Protein AF-A0A7W0UXN9-F1 (afdb_monomer)

Secondary structure (DSSP, 8-state):
-----EEETTEEEEE-TT--SSSB-PPP-S-TT----EEE-HHHHHHHHHSHHHHHHHHHHHHHHHHHHHHHHHHHHHH--

Foldseek 3Di:
DDPPQDDAPNATEDADPPDDDLWDWDAQDQDPPDATYIYHHPVSVVVCVVVVVVCNVVVNVVRVVRVVNNVVVNVVVVVVD

Solvent-accessible surface area (backbone atoms only — not comparable to full-atom values): 4971 Å² total; per-residue (Å²): 132,86,80,71,80,43,68,55,94,93,28,47,45,44,78,35,83,86,64,87,57,75,70,41,62,78,79,71,69,90,57,87,82,68,70,80,42,42,37,23,29,67,69,43,52,53,54,41,69,73,46,41,83,76,48,42,66,58,52,47,51,52,55,49,53,47,52,54,50,33,52,48,55,53,49,56,49,67,75,75,110

pLDDT: mean 86.24, std 12.92, range [35.75, 94.81]

Nearest PDB structures (foldseek):
  8h6k-assembly1_4J  TM=2.592E-01  e=3.329E+00  Homo sapiens

Mean predicted aligned error: 5.61 Å

Structure (mmCIF, N/CA/C/O backbone):
data_AF-A0A7W0UXN9-F1
#
_entry.id   AF-A0A7W0UXN9-F1
#
loop_
_atom_site.group_PDB
_atom_site.id
_atom_site.type_symbol
_atom_site.label_atom_id
_atom_site.label_alt_id
_atom_site.label_comp_id
_atom_site.label_asym_id
_atom_site.label_entity_id
_atom_site.label_seq_id
_atom_site.pdbx_PDB_ins_code
_atom_site.Cartn_x
_atom_site.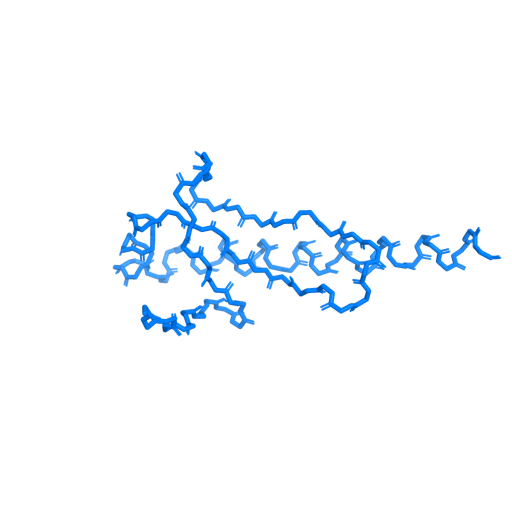Cartn_y
_atom_site.Cartn_z
_atom_site.occupancy
_atom_site.B_iso_or_equiv
_atom_site.auth_seq_id
_atom_site.auth_comp_id
_atom_site.auth_asym_id
_atom_site.auth_atom_id
_atom_site.pdbx_PDB_model_num
ATOM 1 N N . MET A 1 1 ? -22.265 2.532 -4.810 1.00 35.75 1 MET A N 1
ATOM 2 C CA . MET A 1 1 ? -21.262 2.411 -3.734 1.00 35.75 1 MET A CA 1
ATOM 3 C C . MET A 1 1 ? -20.261 3.530 -3.951 1.00 35.75 1 MET A C 1
ATOM 5 O O . MET A 1 1 ? -19.701 3.609 -5.035 1.00 35.75 1 MET A O 1
ATOM 9 N N . ASN A 1 2 ? -20.172 4.478 -3.016 1.00 36.19 2 ASN A N 1
ATOM 10 C CA . ASN A 1 2 ? -19.254 5.612 -3.123 1.00 36.19 2 ASN A CA 1
ATOM 11 C C . ASN A 1 2 ? -17.833 5.098 -2.875 1.00 36.19 2 ASN A C 1
ATOM 13 O O . ASN A 1 2 ? -17.448 4.922 -1.723 1.00 36.19 2 ASN A O 1
ATOM 17 N N . ASN A 1 3 ? -17.069 4.856 -3.941 1.00 43.03 3 ASN A N 1
ATOM 18 C CA . ASN A 1 3 ? -15.618 4.708 -3.855 1.00 43.03 3 ASN A CA 1
ATOM 19 C C . ASN A 1 3 ? -15.027 6.078 -3.492 1.00 43.03 3 ASN A C 1
ATOM 21 O O . ASN A 1 3 ? -14.548 6.808 -4.358 1.00 43.03 3 ASN A O 1
ATOM 25 N N . GLN A 1 4 ? -15.106 6.470 -2.218 1.00 50.75 4 GLN A N 1
ATOM 26 C CA . GLN A 1 4 ? -14.191 7.476 -1.694 1.00 50.75 4 GLN A CA 1
ATOM 27 C C . GLN A 1 4 ? -12.798 6.862 -1.793 1.00 50.75 4 GLN A C 1
ATOM 29 O O . GLN A 1 4 ? -12.456 5.981 -1.011 1.00 50.75 4 GLN A O 1
ATOM 34 N N . LEU A 1 5 ? -12.038 7.281 -2.806 1.00 58.78 5 LEU A N 1
ATOM 35 C CA . LEU A 1 5 ? -10.620 6.969 -2.933 1.00 58.78 5 LEU A CA 1
ATOM 36 C C . LEU A 1 5 ? -9.922 7.558 -1.707 1.00 58.78 5 LEU A C 1
ATOM 38 O O . LEU A 1 5 ? -9.667 8.759 -1.632 1.00 58.78 5 LEU A O 1
ATOM 42 N N . MET A 1 6 ? -9.728 6.711 -0.705 1.00 81.56 6 MET A N 1
ATOM 43 C CA . MET A 1 6 ? -8.940 7.015 0.473 1.00 81.56 6 MET A CA 1
ATOM 44 C C . MET A 1 6 ? -7.478 6.879 0.050 1.00 81.56 6 MET A C 1
ATOM 46 O O . MET A 1 6 ? -7.122 5.929 -0.640 1.00 81.56 6 MET A O 1
ATOM 50 N N . GLU A 1 7 ? -6.648 7.861 0.375 1.00 90.81 7 GLU A N 1
ATOM 51 C CA . GLU A 1 7 ? -5.241 7.879 -0.022 1.00 90.81 7 GLU A CA 1
ATOM 52 C C . GLU A 1 7 ? -4.382 8.062 1.223 1.00 90.81 7 GLU A C 1
ATOM 54 O O . GLU A 1 7 ? -4.647 8.947 2.042 1.00 90.81 7 GLU A O 1
ATOM 59 N N . TRP A 1 8 ? -3.353 7.230 1.364 1.00 91.62 8 TRP A N 1
ATOM 60 C CA . TRP A 1 8 ? -2.371 7.320 2.437 1.00 91.62 8 TRP A CA 1
ATOM 61 C C . TRP A 1 8 ? -0.983 7.458 1.834 1.00 91.62 8 TRP A C 1
ATOM 63 O O . TRP A 1 8 ? -0.574 6.646 1.010 1.00 91.62 8 TRP A O 1
ATOM 73 N N . CYS A 1 9 ? -0.246 8.487 2.249 1.00 90.44 9 CYS A N 1
ATOM 74 C CA . CYS A 1 9 ? 1.127 8.725 1.787 1.00 90.44 9 CYS A CA 1
ATOM 75 C C . CYS A 1 9 ? 1.259 8.789 0.246 1.00 90.44 9 CYS A C 1
ATOM 77 O O . CYS A 1 9 ? 2.254 8.333 -0.318 1.00 90.44 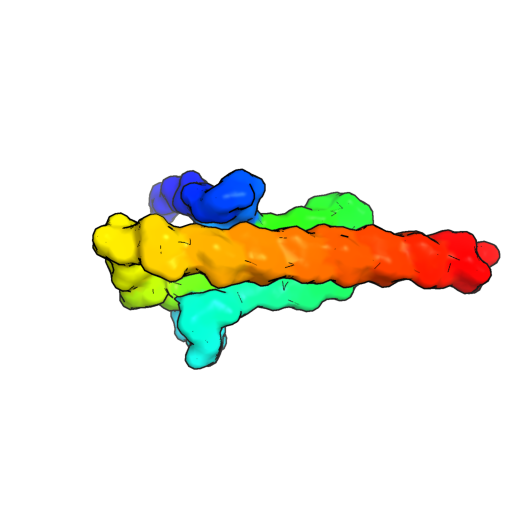9 CYS A O 1
ATOM 79 N N . GLY A 1 10 ? 0.247 9.320 -0.453 1.00 89.81 10 GLY A N 1
ATOM 80 C CA . GLY A 1 10 ? 0.243 9.388 -1.920 1.00 89.81 10 GLY A CA 1
ATOM 81 C C . 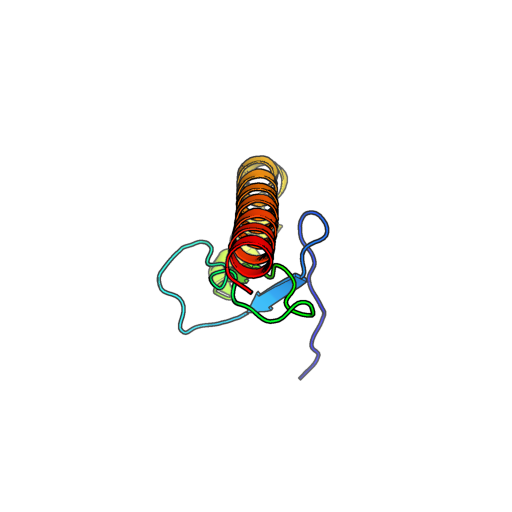GLY A 1 10 ? -0.064 8.061 -2.623 1.00 89.81 10 GLY A C 1
ATOM 82 O O . GLY A 1 10 ? 0.219 7.926 -3.813 1.00 89.81 10 GLY A O 1
ATOM 83 N N . VAL A 1 11 ? -0.573 7.060 -1.897 1.00 93.69 11 VAL A N 1
ATOM 84 C CA . VAL A 1 11 ? -0.916 5.732 -2.417 1.00 93.69 11 VAL A CA 1
ATOM 85 C C . VAL A 1 11 ? -2.401 5.450 -2.165 1.00 93.69 11 VAL A C 1
ATOM 87 O O . VAL A 1 11 ? -2.872 5.635 -1.037 1.00 93.69 11 VAL A O 1
ATOM 90 N N . PRO A 1 12 ? -3.156 5.008 -3.187 1.00 93.50 12 PRO A N 1
ATOM 91 C CA . PRO A 1 12 ? -4.566 4.678 -3.035 1.00 93.50 12 PRO A CA 1
ATOM 92 C C . PRO A 1 12 ? -4.765 3.507 -2.071 1.00 93.50 12 PRO A C 1
ATOM 94 O O . PRO A 1 12 ? -3.967 2.572 -2.028 1.00 93.50 12 PRO A O 1
ATOM 97 N N . VAL A 1 13 ? -5.856 3.565 -1.318 1.00 92.62 13 VAL A N 1
ATOM 98 C CA . VAL A 1 13 ? -6.273 2.556 -0.348 1.00 92.62 13 VAL A CA 1
ATOM 99 C C . VAL A 1 13 ? -7.553 1.902 -0.846 1.00 92.62 13 VAL A C 1
ATOM 101 O O . VAL A 1 13 ? -8.542 2.573 -1.153 1.00 92.62 13 VAL A O 1
ATOM 104 N N . VAL A 1 14 ? -7.529 0.580 -0.909 1.00 91.94 14 VAL A N 1
ATOM 105 C CA . VAL A 1 14 ? -8.632 -0.277 -1.322 1.00 91.94 14 VAL A CA 1
ATOM 106 C C . VAL A 1 14 ? -9.084 -1.088 -0.119 1.00 91.94 14 VAL A C 1
ATOM 108 O O . VAL A 1 14 ? -8.280 -1.738 0.550 1.00 91.94 14 VAL A O 1
ATOM 111 N N . ILE A 1 15 ? -10.387 -1.034 0.151 1.00 90.75 15 ILE A N 1
ATOM 112 C CA . ILE A 1 15 ? -11.004 -1.864 1.178 1.00 90.75 15 ILE A CA 1
ATOM 113 C C . ILE A 1 15 ? -11.249 -3.250 0.591 1.00 90.75 15 ILE A C 1
ATOM 115 O O . ILE A 1 15 ? -12.026 -3.393 -0.353 1.00 90.75 15 ILE A O 1
ATOM 119 N N . ASP A 1 16 ? -10.588 -4.249 1.157 1.00 89.94 16 ASP A N 1
ATOM 120 C CA . ASP A 1 16 ? -10.661 -5.641 0.740 1.00 89.94 16 ASP A CA 1
ATOM 121 C C . ASP A 1 16 ? -10.789 -6.521 1.993 1.00 89.94 16 ASP A C 1
ATOM 123 O O . ASP A 1 16 ? -9.922 -6.523 2.865 1.00 89.94 16 ASP A O 1
ATOM 127 N N . GLU A 1 17 ? -11.917 -7.220 2.126 1.00 87.25 17 GLU A N 1
ATOM 128 C CA . GLU A 1 17 ? -12.194 -8.109 3.264 1.00 87.25 17 GLU A CA 1
ATOM 129 C C . GLU A 1 17 ? -11.515 -9.481 3.126 1.00 87.25 17 GLU A C 1
ATOM 131 O O . GLU A 1 17 ? -11.547 -10.273 4.065 1.00 87.25 17 GLU A O 1
ATOM 136 N N . ALA A 1 18 ? -10.923 -9.782 1.966 1.00 87.69 18 ALA A N 1
ATOM 137 C CA . ALA A 1 18 ? -10.272 -11.058 1.694 1.00 87.69 18 ALA A CA 1
ATOM 138 C C . ALA A 1 18 ? -8.805 -11.096 2.143 1.00 87.69 18 ALA A C 1
ATOM 140 O O . ALA A 1 18 ? -8.210 -12.176 2.160 1.00 87.69 18 ALA A O 1
ATOM 141 N N . ILE A 1 19 ? -8.220 -9.948 2.496 1.00 87.88 19 ILE A N 1
ATOM 142 C CA . ILE A 1 19 ? -6.841 -9.895 2.979 1.00 87.88 19 ILE A CA 1
ATOM 143 C C . ILE A 1 19 ? -6.727 -10.494 4.378 1.00 87.88 19 ILE A C 1
ATOM 145 O O . ILE A 1 19 ? -7.660 -10.436 5.183 1.00 87.88 19 ILE A O 1
ATOM 149 N N . THR A 1 20 ? -5.554 -11.038 4.683 1.00 82.81 20 THR A N 1
ATOM 150 C CA . THR A 1 20 ? -5.301 -11.677 5.984 1.00 82.81 20 THR A CA 1
ATOM 151 C C . THR A 1 20 ? -4.358 -10.875 6.865 1.00 82.81 20 THR A C 1
ATOM 153 O O . THR A 1 20 ? -4.394 -11.021 8.089 1.00 82.81 20 THR A O 1
ATOM 156 N N . GLU A 1 21 ? -3.538 -10.011 6.266 1.00 85.25 21 GLU A N 1
ATOM 157 C CA . GLU A 1 21 ? -2.619 -9.149 6.999 1.00 85.25 21 GLU A CA 1
ATOM 158 C C . GLU A 1 21 ? -3.227 -7.780 7.336 1.00 85.25 21 GLU A C 1
ATOM 160 O O . GLU A 1 21 ? -4.272 -7.370 6.829 1.00 85.25 21 GLU A O 1
ATOM 165 N N . LEU A 1 22 ? -2.545 -7.052 8.226 1.00 84.88 22 LEU A N 1
ATOM 166 C CA . LEU A 1 22 ? -2.935 -5.697 8.616 1.00 84.88 22 LEU A CA 1
ATOM 167 C C . LEU A 1 22 ? -2.895 -4.752 7.404 1.00 84.88 22 LEU A C 1
ATOM 169 O O . LEU A 1 22 ? -3.825 -3.978 7.200 1.00 84.88 22 LEU A O 1
ATOM 173 N N . PHE A 1 23 ? -1.839 -4.855 6.595 1.00 88.50 23 PHE A N 1
ATOM 174 C CA . PHE A 1 23 ? -1.642 -4.115 5.354 1.00 88.50 23 PHE A CA 1
ATOM 175 C C . PHE A 1 23 ? -1.136 -5.076 4.289 1.00 88.50 23 PHE A C 1
ATOM 177 O O . PHE A 1 23 ? -0.110 -5.718 4.498 1.00 88.50 23 PHE A O 1
ATOM 184 N N . GLU A 1 24 ? -1.788 -5.117 3.135 1.00 92.06 24 GLU A N 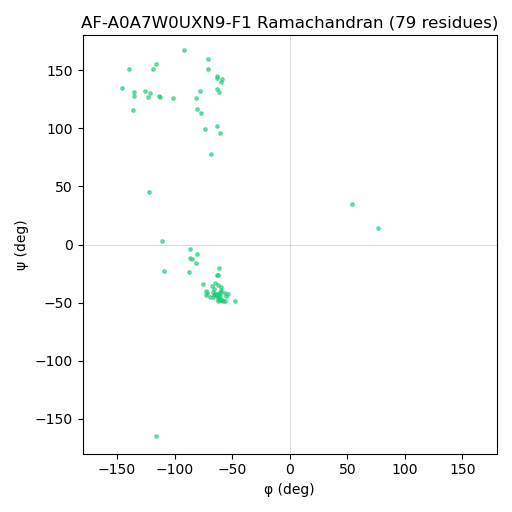1
ATOM 185 C CA . GLU A 1 24 ? -1.283 -5.846 1.975 1.00 92.06 24 GLU A CA 1
ATOM 186 C C . GLU A 1 24 ? -1.038 -4.882 0.81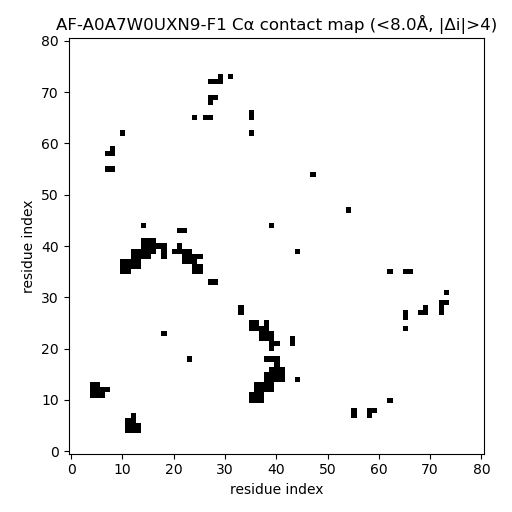4 1.00 92.06 24 GLU A C 1
ATOM 188 O O . GLU A 1 24 ? -1.668 -3.832 0.688 1.00 92.06 24 GLU A O 1
ATOM 193 N N . MET A 1 25 ? -0.086 -5.229 -0.043 1.00 93.00 25 MET A N 1
ATOM 194 C CA . MET A 1 25 ? 0.189 -4.522 -1.288 1.00 93.00 25 MET A CA 1
ATOM 195 C C . MET A 1 25 ? 0.374 -5.588 -2.369 1.00 93.00 25 MET A C 1
ATOM 197 O O . MET A 1 25 ? 1.112 -6.549 -2.131 1.00 93.00 25 MET A O 1
ATOM 201 N N . PRO A 1 26 ? -0.274 -5.476 -3.542 1.00 90.50 26 PRO A N 1
ATOM 202 C CA . PRO A 1 26 ? -0.090 -6.460 -4.601 1.00 90.50 26 PRO A CA 1
ATOM 203 C C . PRO A 1 26 ? 1.379 -6.498 -5.017 1.00 90.50 26 PRO A C 1
ATOM 205 O O . PRO A 1 26 ? 2.019 -5.455 -5.125 1.00 90.50 26 PRO A O 1
ATOM 208 N N . ALA A 1 27 ? 1.926 -7.685 -5.273 1.00 90.12 27 ALA A N 1
ATOM 209 C CA . ALA A 1 27 ? 3.301 -7.795 -5.744 1.00 90.12 27 ALA A CA 1
ATOM 210 C C . ALA A 1 27 ? 3.486 -7.030 -7.073 1.00 90.12 27 ALA A C 1
ATOM 212 O O . ALA A 1 27 ? 2.580 -7.034 -7.918 1.00 90.12 27 ALA A O 1
ATOM 213 N N . PRO A 1 28 ? 4.637 -6.365 -7.278 1.00 89.94 28 PRO A N 1
ATOM 214 C CA . PRO A 1 28 ? 4.927 -5.724 -8.549 1.00 89.94 28 PRO A CA 1
ATOM 215 C C . PRO A 1 28 ? 5.003 -6.771 -9.668 1.00 89.94 28 PRO A C 1
ATOM 217 O O . PRO A 1 28 ? 5.634 -7.815 -9.516 1.00 89.94 28 PRO A O 1
ATOM 220 N N . ASP A 1 29 ? 4.358 -6.483 -10.794 1.00 88.00 29 ASP A N 1
ATOM 221 C CA . ASP A 1 29 ? 4.305 -7.343 -11.978 1.00 88.00 29 ASP A CA 1
ATOM 222 C C . ASP A 1 29 ? 4.986 -6.693 -13.201 1.00 88.00 29 ASP A C 1
ATOM 224 O O . ASP A 1 29 ? 5.749 -5.734 -13.075 1.00 88.00 29 ASP A O 1
ATOM 228 N N . GLN A 1 3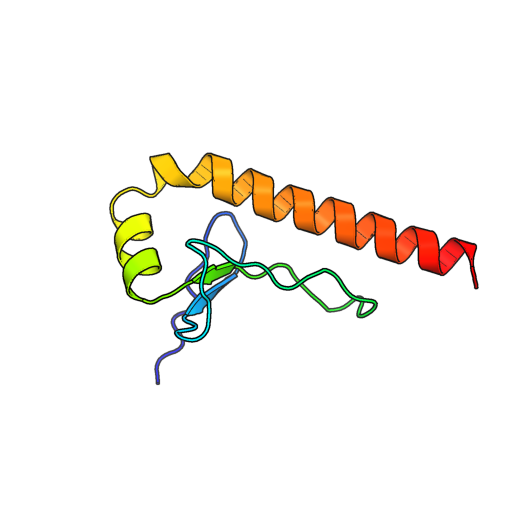0 ? 4.743 -7.212 -14.408 1.00 83.25 30 GLN A N 1
ATOM 229 C CA . GLN A 1 30 ? 5.335 -6.674 -15.640 1.00 83.25 30 GLN A CA 1
ATOM 230 C C . GLN A 1 30 ? 4.541 -5.523 -16.274 1.00 83.25 30 GLN A C 1
ATOM 232 O O . GLN A 1 30 ? 4.984 -4.991 -17.294 1.00 83.25 30 GLN A O 1
ATOM 237 N N . ASP A 1 31 ? 3.381 -5.153 -15.730 1.00 88.06 31 ASP A N 1
ATOM 238 C CA . ASP A 1 31 ? 2.552 -4.090 -16.285 1.00 88.06 31 ASP A CA 1
ATOM 239 C C . ASP A 1 31 ? 3.136 -2.712 -15.917 1.00 88.06 31 ASP A C 1
ATOM 241 O O . ASP A 1 31 ? 3.129 -2.336 -14.743 1.00 88.06 31 ASP A O 1
ATOM 245 N N . PRO A 1 32 ? 3.636 -1.912 -16.876 1.00 83.38 32 PRO A N 1
ATOM 246 C CA . PRO A 1 32 ? 4.139 -0.567 -16.591 1.00 83.38 32 PRO A CA 1
ATOM 247 C C . PRO A 1 32 ? 3.075 0.381 -16.023 1.00 83.38 32 PRO A C 1
ATOM 249 O O . PRO A 1 32 ? 3.436 1.395 -15.428 1.00 83.38 32 PRO A O 1
ATOM 252 N N . ALA A 1 33 ? 1.787 0.090 -16.221 1.00 89.38 33 ALA A N 1
ATOM 253 C CA . ALA A 1 33 ? 0.693 0.896 -15.699 1.00 89.38 33 ALA A CA 1
ATOM 254 C C . ALA A 1 33 ? 0.313 0.539 -14.254 1.00 89.38 33 ALA A C 1
ATOM 256 O O . ALA A 1 33 ? -0.415 1.312 -13.623 1.00 89.38 33 ALA A O 1
ATOM 257 N N . GLN A 1 34 ? 0.809 -0.584 -13.719 1.00 91.81 34 GLN A N 1
ATOM 258 C CA . GLN A 1 34 ? 0.558 -0.983 -12.339 1.00 91.81 34 GLN A CA 1
ATOM 259 C C . GLN A 1 34 ? 1.125 0.071 -11.382 1.00 91.81 34 GLN A C 1
ATOM 261 O O . GLN A 1 34 ? 2.279 0.494 -11.492 1.00 91.81 34 GLN A O 1
ATOM 266 N N . LYS A 1 35 ? 0.305 0.478 -10.417 1.00 90.19 35 LYS A N 1
ATOM 267 C CA . LYS A 1 35 ? 0.653 1.446 -9.375 1.00 90.19 35 LYS A CA 1
ATOM 268 C C . LYS A 1 35 ? 0.599 0.764 -8.009 1.00 90.19 35 LYS A C 1
ATOM 270 O O . LYS A 1 35 ? -0.129 -0.220 -7.874 1.00 90.19 35 LYS A O 1
ATOM 275 N N . PRO A 1 36 ? 1.328 1.278 -7.003 1.00 92.88 36 PRO A N 1
ATOM 276 C CA . PRO A 1 36 ? 1.159 0.792 -5.642 1.00 92.88 36 PRO A CA 1
ATOM 277 C C . PRO A 1 36 ? -0.270 1.085 -5.171 1.00 92.88 36 PRO A C 1
ATOM 279 O O . PRO A 1 36 ? -0.828 2.136 -5.491 1.00 92.88 36 PRO A O 1
ATOM 282 N N . GLU A 1 37 ? -0.839 0.171 -4.392 1.00 94.38 37 GLU A N 1
ATOM 283 C CA . GLU A 1 37 ? -2.121 0.339 -3.706 1.00 94.38 37 GLU A CA 1
ATOM 284 C C . GLU A 1 37 ? -2.074 -0.395 -2.364 1.00 94.38 37 GLU A C 1
ATOM 286 O O . GLU A 1 37 ? -1.616 -1.533 -2.295 1.00 94.38 37 GLU A O 1
ATOM 291 N N . PHE A 1 38 ? -2.543 0.239 -1.293 1.00 94.12 38 PHE A N 1
ATOM 292 C CA . PHE A 1 38 ? -2.737 -0.437 -0.016 1.00 94.12 38 PHE A CA 1
ATOM 293 C C . PHE A 1 38 ? -4.061 -1.184 -0.043 1.00 94.12 38 PHE A C 1
ATOM 295 O O . PHE A 1 38 ? -5.105 -0.580 -0.270 1.00 94.12 38 PHE A O 1
ATOM 302 N N . ARG A 1 39 ? -4.036 -2.475 0.254 1.00 93.56 39 ARG A N 1
ATOM 303 C CA . ARG A 1 39 ? -5.229 -3.268 0.520 1.00 93.56 39 ARG A CA 1
ATOM 304 C C . ARG A 1 39 ? -5.354 -3.447 2.018 1.00 93.56 39 ARG A C 1
ATOM 306 O O . ARG A 1 39 ? -4.401 -3.855 2.681 1.00 93.56 39 ARG A O 1
ATOM 313 N N . VAL A 1 40 ? -6.513 -3.080 2.546 1.00 93.00 40 VAL A N 1
ATOM 314 C CA . VAL A 1 40 ? -6.805 -3.118 3.981 1.00 93.00 40 VAL A CA 1
ATOM 315 C C . VAL A 1 40 ? -8.224 -3.604 4.232 1.00 93.00 40 VAL A C 1
ATOM 317 O O . VAL A 1 40 ? -9.125 -3.348 3.437 1.00 93.00 40 VAL A O 1
ATOM 320 N N . THR A 1 41 ? -8.456 -4.235 5.378 1.00 92.56 41 THR A N 1
ATOM 321 C CA . THR A 1 41 ? -9.827 -4.480 5.839 1.00 92.56 41 THR A CA 1
ATOM 322 C C . THR A 1 41 ? -10.485 -3.163 6.283 1.00 92.56 41 THR A C 1
ATOM 324 O O . THR A 1 41 ? -9.776 -2.209 6.635 1.00 92.56 41 THR A O 1
ATOM 327 N N . PRO A 1 42 ? -11.830 -3.087 6.347 1.00 90.00 42 PRO A N 1
ATOM 328 C CA . PRO A 1 42 ? -12.518 -1.920 6.901 1.00 90.00 42 PRO A CA 1
ATOM 329 C C . PRO A 1 42 ? -12.024 -1.562 8.313 1.00 90.00 42 PRO A C 1
ATOM 331 O O . PRO A 1 42 ? -11.761 -0.400 8.608 1.00 90.00 42 PRO A O 1
ATOM 334 N N . SER A 1 43 ? -11.819 -2.569 9.169 1.00 90.50 43 SER A N 1
ATOM 335 C CA . SER A 1 43 ? -11.359 -2.376 10.549 1.00 90.50 43 SER A CA 1
ATOM 336 C C . SER A 1 43 ? -9.942 -1.810 10.629 1.00 90.50 43 SER A C 1
ATOM 338 O O . SER A 1 43 ? -9.677 -0.949 11.467 1.00 90.50 43 SER A O 1
ATOM 340 N N . THR A 1 44 ? -9.038 -2.243 9.746 1.00 91.12 44 THR A N 1
ATOM 341 C CA . THR A 1 44 ? -7.705 -1.636 9.641 1.00 91.12 44 THR A CA 1
ATOM 342 C C . THR A 1 44 ? -7.807 -0.182 9.177 1.00 91.12 44 THR A C 1
ATOM 344 O O . THR A 1 44 ? -7.118 0.681 9.715 1.00 91.12 44 THR A O 1
ATOM 347 N N . ALA A 1 45 ? -8.666 0.121 8.199 1.00 90.62 45 ALA A N 1
ATOM 348 C CA . ALA A 1 45 ? -8.830 1.489 7.715 1.00 90.62 45 ALA A CA 1
ATOM 349 C C . ALA A 1 45 ? -9.294 2.448 8.818 1.00 90.62 45 ALA A C 1
ATOM 351 O O . ALA A 1 45 ? -8.760 3.554 8.929 1.00 90.62 45 ALA A O 1
ATOM 352 N N . ASP A 1 46 ? -10.223 2.014 9.672 1.00 90.75 46 ASP A N 1
ATOM 353 C CA . ASP A 1 46 ? -10.639 2.783 10.845 1.00 90.75 46 ASP A CA 1
ATOM 354 C C . ASP A 1 46 ? -9.508 2.941 11.876 1.00 90.75 46 ASP A C 1
ATOM 356 O O . ASP A 1 46 ? -9.283 4.052 12.359 1.00 90.75 46 ASP A O 1
ATOM 360 N N . LEU A 1 47 ? -8.745 1.878 12.159 1.00 91.19 47 LEU A N 1
ATOM 361 C CA . LEU A 1 47 ? -7.591 1.918 13.070 1.00 91.19 47 LEU A CA 1
ATOM 362 C C . LEU A 1 47 ? -6.533 2.935 12.607 1.00 91.19 47 LEU A C 1
ATOM 364 O O . LEU A 1 47 ? -6.068 3.775 13.374 1.00 91.19 47 LEU A O 1
ATOM 368 N N . VAL A 1 48 ? -6.175 2.891 11.325 1.00 89.81 48 VAL A N 1
ATOM 369 C CA . VAL A 1 48 ? -5.175 3.786 10.725 1.00 89.81 48 VAL A CA 1
ATOM 370 C C . VAL A 1 48 ? -5.682 5.217 10.686 1.00 89.81 48 VAL A C 1
ATOM 372 O O . VAL A 1 48 ? -4.913 6.150 10.879 1.00 89.81 48 VAL A O 1
ATOM 375 N N . LYS A 1 49 ? -6.982 5.417 10.460 1.00 88.38 49 LYS A N 1
ATOM 376 C CA . LYS A 1 49 ? -7.591 6.746 10.498 1.00 88.38 49 LYS A CA 1
ATOM 377 C C . LYS A 1 49 ? -7.526 7.367 11.896 1.00 88.38 49 LYS A C 1
ATOM 379 O O . LYS A 1 49 ? -7.409 8.586 11.993 1.00 88.38 49 LYS A O 1
ATOM 384 N N . GLN A 1 50 ? -7.613 6.559 12.953 1.00 90.44 50 GLN A N 1
ATOM 385 C CA . GLN A 1 50 ? -7.493 7.028 14.335 1.00 90.44 50 GLN A CA 1
ATOM 386 C C . GLN A 1 50 ? -6.049 7.405 14.692 1.00 90.44 50 GLN A C 1
ATOM 388 O O . GLN A 1 50 ? -5.837 8.477 15.253 1.00 90.44 50 GLN A O 1
ATOM 393 N N . ASP A 1 51 ? -5.070 6.585 14.295 1.00 92.25 51 ASP A N 1
ATOM 394 C CA . ASP A 1 51 ? -3.661 6.737 14.687 1.00 92.25 51 ASP A CA 1
ATOM 395 C C . ASP A 1 51 ? -2.711 6.879 13.481 1.00 92.25 51 ASP A C 1
ATOM 397 O O . ASP A 1 51 ? -1.653 6.251 13.415 1.00 92.25 51 ASP A O 1
ATOM 401 N N . PHE A 1 52 ? -3.070 7.712 12.501 1.00 89.44 52 PHE A N 1
ATOM 402 C CA . PHE A 1 52 ? -2.360 7.776 11.214 1.00 89.44 52 PHE A CA 1
ATOM 403 C C . PHE A 1 52 ? -0.856 8.040 11.352 1.00 89.44 52 PHE A C 1
ATOM 405 O O . PHE A 1 52 ? -0.050 7.358 10.722 1.00 89.44 52 PHE A O 1
ATOM 412 N N . GLU A 1 53 ? -0.462 8.977 12.216 1.00 92.75 53 GLU A N 1
ATOM 413 C CA . GLU A 1 53 ? 0.946 9.347 12.421 1.00 92.75 53 GLU A CA 1
ATOM 414 C C . GLU A 1 53 ? 1.801 8.187 12.960 1.00 92.75 53 GLU A C 1
ATOM 416 O O . GLU A 1 53 ? 3.003 8.143 12.704 1.00 92.75 53 GLU A O 1
ATOM 421 N N . LEU A 1 54 ? 1.192 7.221 13.661 1.00 93.69 54 LEU A N 1
ATOM 422 C CA . LEU A 1 54 ? 1.882 6.022 14.138 1.00 93.69 54 LEU A CA 1
ATOM 423 C C . LEU A 1 54 ? 2.193 5.057 12.986 1.00 93.69 54 LEU A C 1
ATOM 425 O O . LEU A 1 54 ? 3.269 4.461 12.946 1.00 93.69 54 LEU A O 1
ATOM 429 N N . TYR A 1 55 ? 1.256 4.904 12.047 1.00 91.00 55 TYR A N 1
ATOM 430 C CA . TYR A 1 55 ? 1.378 3.971 10.924 1.00 91.00 55 TYR A CA 1
ATOM 431 C C . TYR A 1 55 ? 2.097 4.569 9.717 1.00 91.00 55 TYR A C 1
ATOM 433 O O . TYR A 1 55 ? 2.687 3.826 8.932 1.00 91.00 55 TYR A O 1
ATOM 441 N N . LYS A 1 56 ? 2.095 5.898 9.584 1.00 92.62 56 LYS A N 1
ATOM 442 C CA . LYS A 1 56 ? 2.675 6.629 8.457 1.00 92.62 56 LYS A CA 1
ATOM 443 C C . LYS A 1 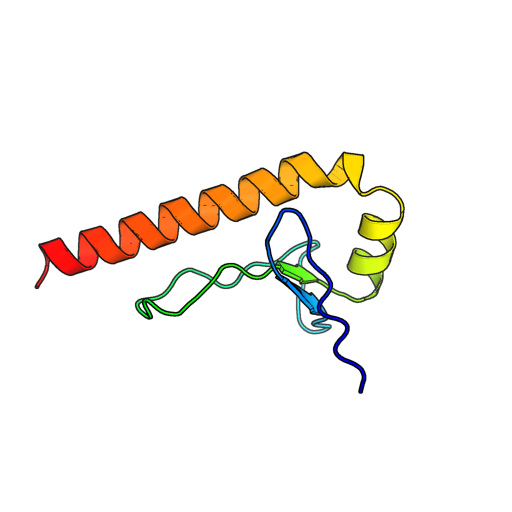56 ? 4.099 6.175 8.086 1.00 92.62 56 LYS A C 1
ATOM 445 O O . LYS A 1 56 ? 4.281 5.837 6.919 1.00 92.62 56 LYS A O 1
ATOM 450 N N . PRO A 1 57 ? 5.072 6.031 9.012 1.00 94.75 57 PRO A N 1
ATOM 451 C CA . PRO A 1 57 ? 6.425 5.601 8.643 1.00 94.75 57 PRO A CA 1
ATOM 452 C C . PRO A 1 57 ? 6.468 4.196 8.023 1.00 94.75 57 PRO A C 1
ATOM 454 O O . PRO A 1 57 ? 7.270 3.920 7.131 1.00 94.75 57 PRO A O 1
ATOM 457 N N . SER A 1 58 ? 5.604 3.294 8.497 1.00 92.56 58 SER A N 1
ATOM 458 C CA . SER A 1 58 ? 5.498 1.930 7.971 1.00 92.56 58 SER A CA 1
ATOM 459 C C . SER A 1 58 ? 4.853 1.925 6.586 1.00 92.56 58 SER A C 1
ATOM 461 O O . SER A 1 58 ? 5.338 1.233 5.693 1.00 92.56 58 SER A O 1
ATOM 463 N N . LEU A 1 59 ? 3.805 2.733 6.394 1.00 93.25 59 LEU A N 1
ATOM 464 C CA . LEU A 1 59 ? 3.130 2.904 5.107 1.00 93.25 59 LEU A CA 1
ATOM 465 C C . LEU A 1 59 ? 4.092 3.485 4.060 1.00 93.25 59 LEU A C 1
ATOM 467 O O . LEU A 1 59 ? 4.237 2.917 2.980 1.00 93.25 59 LEU A O 1
ATOM 471 N N . GLU A 1 60 ? 4.811 4.558 4.395 1.00 94.81 60 GLU A N 1
ATOM 472 C CA . GLU A 1 60 ? 5.818 5.165 3.514 1.00 94.81 60 GLU A CA 1
ATOM 473 C C . GLU A 1 60 ? 6.883 4.140 3.103 1.00 94.81 60 GLU A C 1
ATOM 475 O O . GLU A 1 60 ? 7.119 3.940 1.911 1.00 94.81 60 GLU A O 1
ATOM 480 N N . ARG A 1 61 ? 7.442 3.391 4.067 1.00 94.75 61 ARG A N 1
ATOM 481 C CA . ARG A 1 61 ? 8.445 2.356 3.777 1.00 94.75 61 ARG A CA 1
ATOM 482 C C . ARG A 1 61 ? 7.906 1.243 2.878 1.00 94.75 61 ARG A C 1
ATOM 484 O O . ARG A 1 61 ? 8.629 0.795 1.990 1.00 94.75 61 ARG A O 1
ATOM 491 N N . MET A 1 62 ? 6.678 0.771 3.100 1.00 94.31 62 MET A N 1
ATOM 492 C CA . MET A 1 62 ? 6.068 -0.252 2.240 1.00 94.31 62 MET A CA 1
ATOM 493 C C . MET A 1 62 ? 5.886 0.261 0.810 1.00 94.31 62 MET A C 1
ATOM 495 O O . MET A 1 62 ? 6.221 -0.448 -0.137 1.00 94.31 62 MET A O 1
ATOM 499 N N . ALA A 1 63 ? 5.404 1.496 0.654 1.00 94.38 63 ALA A N 1
ATOM 500 C CA . ALA A 1 63 ? 5.204 2.111 -0.652 1.00 94.38 63 ALA A CA 1
ATOM 501 C C . ALA A 1 63 ? 6.528 2.290 -1.407 1.00 94.38 63 ALA A C 1
ATOM 503 O O . ALA A 1 63 ? 6.605 1.984 -2.598 1.00 94.38 63 ALA A O 1
ATOM 504 N N . ASP A 1 64 ? 7.576 2.738 -0.719 1.00 94.62 64 ASP A N 1
ATOM 505 C CA . ASP A 1 64 ? 8.903 2.895 -1.315 1.00 94.62 64 ASP A CA 1
ATOM 506 C C . ASP A 1 64 ? 9.513 1.544 -1.691 1.00 94.62 64 ASP A C 1
ATOM 508 O O . ASP A 1 64 ? 9.925 1.364 -2.835 1.00 94.62 64 ASP A O 1
ATOM 512 N N . THR A 1 65 ? 9.432 0.553 -0.798 1.00 94.50 65 THR A N 1
ATOM 513 C CA . THR A 1 65 ? 9.891 -0.819 -1.077 1.00 94.50 65 THR A CA 1
ATOM 514 C C . THR A 1 65 ? 9.200 -1.388 -2.317 1.00 94.50 65 THR A C 1
ATOM 516 O O . THR A 1 65 ? 9.832 -2.027 -3.161 1.00 94.50 65 THR A O 1
ATOM 519 N N . TRP A 1 66 ? 7.895 -1.146 -2.463 1.00 94.62 66 TRP A N 1
ATOM 520 C CA . TRP A 1 66 ? 7.150 -1.571 -3.642 1.00 94.62 66 TRP A CA 1
ATOM 521 C C . TRP A 1 66 ? 7.671 -0.903 -4.918 1.00 94.62 66 TRP A C 1
ATOM 523 O O . TRP A 1 66 ? 7.903 -1.588 -5.915 1.00 94.62 66 TRP A O 1
ATOM 533 N N . ARG A 1 67 ? 7.891 0.420 -4.893 1.00 93.00 67 ARG A N 1
ATOM 534 C CA . ARG A 1 67 ? 8.401 1.181 -6.048 1.00 93.00 67 ARG A CA 1
ATOM 535 C C . ARG A 1 67 ? 9.796 0.717 -6.453 1.00 93.00 67 ARG A C 1
ATOM 537 O O . ARG A 1 67 ? 10.029 0.504 -7.640 1.00 93.00 67 ARG A O 1
ATOM 544 N N . GLU A 1 68 ? 10.687 0.506 -5.487 1.00 93.81 68 GLU A N 1
ATOM 545 C CA . GLU A 1 68 ? 12.034 -0.023 -5.726 1.00 93.81 68 GLU A CA 1
ATOM 546 C C . GLU A 1 68 ? 11.984 -1.420 -6.358 1.00 93.81 68 GLU A C 1
ATOM 548 O O . GLU A 1 68 ? 12.688 -1.697 -7.332 1.00 93.81 68 GLU A O 1
ATOM 553 N N . ASN A 1 69 ? 11.110 -2.296 -5.855 1.00 92.56 69 ASN A N 1
ATOM 554 C CA . ASN A 1 69 ? 10.933 -3.633 -6.416 1.00 92.56 69 ASN A CA 1
ATOM 555 C C . ASN A 1 69 ? 10.343 -3.587 -7.833 1.00 92.56 69 ASN A C 1
ATOM 557 O O . ASN A 1 69 ? 10.804 -4.325 -8.702 1.00 92.56 69 ASN A O 1
ATOM 561 N N . LYS A 1 70 ? 9.368 -2.706 -8.096 1.00 91.69 70 LYS A N 1
ATOM 562 C CA . LYS A 1 70 ? 8.803 -2.500 -9.437 1.00 91.69 70 LYS A CA 1
ATOM 563 C C . LYS A 1 70 ? 9.862 -2.006 -10.415 1.00 91.69 70 LYS A C 1
ATOM 565 O O . LYS A 1 70 ? 9.959 -2.528 -11.523 1.00 91.69 70 LYS A O 1
ATOM 570 N N . GLU A 1 71 ? 10.666 -1.026 -10.012 1.00 91.19 71 GLU A N 1
ATOM 571 C CA . GLU A 1 71 ? 11.750 -0.509 -10.843 1.00 91.19 71 GLU A CA 1
ATOM 572 C C . GLU A 1 71 ? 12.755 -1.615 -11.182 1.00 91.19 71 GLU A C 1
ATOM 574 O O . GLU A 1 71 ? 13.072 -1.811 -12.357 1.00 91.19 71 GLU A O 1
ATOM 579 N N . ARG A 1 72 ? 13.186 -2.390 -10.179 1.00 89.62 72 ARG A N 1
ATOM 580 C CA . ARG A 1 72 ? 14.096 -3.523 -10.373 1.00 89.62 72 ARG A CA 1
ATOM 581 C C . ARG A 1 72 ? 13.523 -4.555 -11.339 1.00 89.62 72 ARG A C 1
ATOM 583 O O . ARG A 1 72 ? 14.184 -4.901 -12.312 1.00 89.62 72 ARG A O 1
ATOM 590 N N . PHE A 1 73 ? 12.273 -4.962 -11.135 1.00 88.00 73 PHE A N 1
ATOM 591 C CA . PHE A 1 73 ? 11.602 -5.950 -11.979 1.00 88.00 73 PHE A CA 1
ATOM 592 C C . PHE A 1 73 ? 11.510 -5.496 -13.448 1.00 88.00 73 PHE A C 1
ATOM 594 O O . PHE A 1 73 ? 11.682 -6.289 -14.376 1.00 88.00 73 PHE A O 1
ATOM 601 N N . MET A 1 74 ? 11.309 -4.195 -13.680 1.00 87.38 74 MET A N 1
ATOM 602 C CA . MET A 1 74 ? 11.287 -3.607 -15.023 1.00 87.38 74 MET A CA 1
ATOM 603 C C . MET A 1 74 ? 12.688 -3.465 -15.640 1.00 87.38 74 MET A C 1
ATOM 605 O O . MET A 1 74 ? 12.832 -3.603 -16.857 1.00 87.38 74 MET A O 1
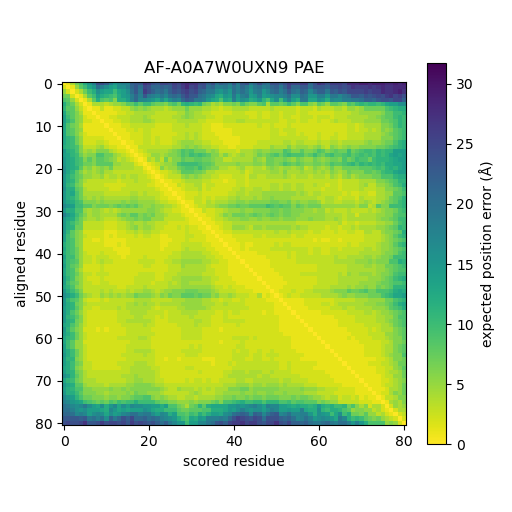ATOM 609 N N . GLN A 1 75 ? 13.721 -3.195 -14.836 1.00 86.44 75 GLN A N 1
ATOM 610 C CA . GLN A 1 75 ? 15.117 -3.154 -15.291 1.00 86.44 75 GLN A CA 1
ATOM 611 C C . GLN A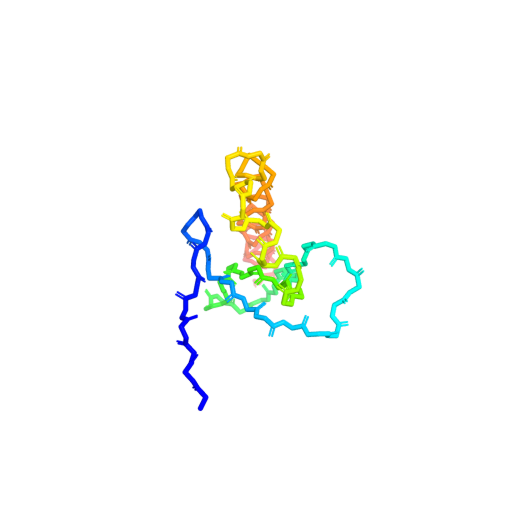 1 75 ? 15.633 -4.547 -15.664 1.00 86.44 75 GLN A C 1
ATOM 613 O O . GLN A 1 75 ? 16.223 -4.706 -16.731 1.00 86.44 75 GLN A O 1
ATOM 618 N N . GLU A 1 76 ? 15.361 -5.559 -14.837 1.00 83.19 76 GLU A N 1
ATOM 619 C CA . GLU A 1 76 ? 15.724 -6.953 -15.114 1.00 83.19 76 GLU A CA 1
ATOM 620 C C . GLU A 1 76 ? 15.070 -7.449 -16.407 1.00 83.19 76 GLU A C 1
ATOM 622 O O . GLU A 1 76 ? 15.728 -8.095 -17.218 1.00 83.19 76 GLU A O 1
ATOM 627 N N . LYS A 1 77 ? 13.813 -7.066 -16.667 1.00 73.62 77 LYS A N 1
ATOM 628 C CA . LYS A 1 77 ? 13.146 -7.361 -17.941 1.00 73.62 77 LYS A CA 1
ATOM 629 C C . LYS A 1 77 ? 13.868 -6.734 -19.137 1.00 73.62 77 LYS A C 1
ATOM 631 O O . LYS A 1 77 ? 14.098 -7.427 -20.116 1.00 73.62 77 LYS A O 1
ATOM 636 N N . LYS A 1 78 ? 14.250 -5.453 -19.060 1.00 69.88 78 LYS A N 1
ATOM 637 C CA . LYS A 1 78 ? 14.987 -4.770 -20.144 1.00 69.88 78 LYS A CA 1
ATOM 638 C C . LYS A 1 78 ? 16.369 -5.367 -20.414 1.00 69.88 78 LYS A C 1
ATOM 640 O O . LYS A 1 78 ? 16.885 -5.184 -21.505 1.00 69.88 78 LYS A O 1
ATOM 645 N N . ALA A 1 79 ? 16.986 -6.003 -19.422 1.00 68.19 79 ALA A N 1
ATOM 646 C CA . ALA A 1 79 ? 18.287 -6.648 -19.578 1.00 68.19 79 ALA A CA 1
ATOM 647 C C . ALA A 1 79 ? 18.194 -8.050 -20.209 1.00 68.19 79 ALA A C 1
ATOM 649 O O . ALA A 1 79 ? 19.216 -8.579 -20.642 1.00 68.19 79 ALA A O 1
ATOM 650 N N . ASN A 1 80 ? 16.995 -8.641 -20.243 1.00 58.97 80 ASN A N 1
ATOM 651 C CA . ASN A 1 80 ? 16.737 -9.998 -20.727 1.00 58.97 80 ASN A CA 1
ATOM 652 C C . ASN A 1 80 ? 15.940 -10.047 -22.048 1.00 58.97 80 ASN A C 1
ATOM 654 O O . ASN A 1 80 ? 15.593 -11.144 -22.488 1.00 58.97 80 ASN A O 1
ATOM 658 N N . ASP A 1 81 ? 15.635 -8.885 -22.635 1.00 54.78 81 ASP A N 1
ATOM 659 C CA . ASP A 1 81 ? 14.975 -8.690 -23.940 1.00 54.78 81 ASP A CA 1
ATOM 660 C C . ASP A 1 81 ? 16.018 -8.264 -24.989 1.00 54.78 81 ASP A C 1
ATOM 662 O O . ASP A 1 81 ? 16.004 -8.830 -26.107 1.00 54.78 81 ASP A O 1
#

Radius of gyration: 14.13 Å; Cα contacts (8 Å, |Δi|>4): 82; chains: 1; bounding box: 40×21×39 Å

Sequence (81 aa):
MNNQLMEWCGVPVVIDEAITELFEMPAPDQDPAQKPEFRVTPSTADLVKQDFELYKPSLERMADTWRENKERFMQEKKAND